Protein AF-A0A822GGX7-F1 (afdb_monomer_lite)

pLDDT: mean 78.52, std 18.66, range [33.94, 96.69]

Structure (mmCIF, N/CA/C/O backbone):
data_AF-A0A822GGX7-F1
#
_entry.id   AF-A0A822GGX7-F1
#
loop_
_atom_site.group_PDB
_atom_site.id
_atom_site.type_symbol
_atom_site.label_atom_id
_atom_site.label_alt_id
_atom_site.label_comp_id
_atom_site.label_asym_id
_atom_site.label_entity_id
_atom_site.label_seq_id
_atom_site.pdbx_PDB_ins_code
_atom_site.Cartn_x
_atom_site.Cartn_y
_atom_site.Cartn_z
_atom_site.occupancy
_atom_site.B_iso_or_equiv
_atom_site.auth_seq_id
_atom_site.auth_comp_id
_atom_site.auth_asym_id
_atom_site.auth_atom_id
_atom_site.pdbx_PDB_model_num
ATOM 1 N N . MET A 1 1 ? 0.112 5.459 -12.606 1.00 74.56 1 MET A N 1
ATOM 2 C CA . MET A 1 1 ? -0.348 4.751 -11.386 1.00 74.56 1 MET A CA 1
ATOM 3 C C . MET A 1 1 ? -0.964 3.410 -11.757 1.00 74.56 1 MET A C 1
ATOM 5 O O . MET A 1 1 ? -1.850 3.380 -12.602 1.00 74.56 1 MET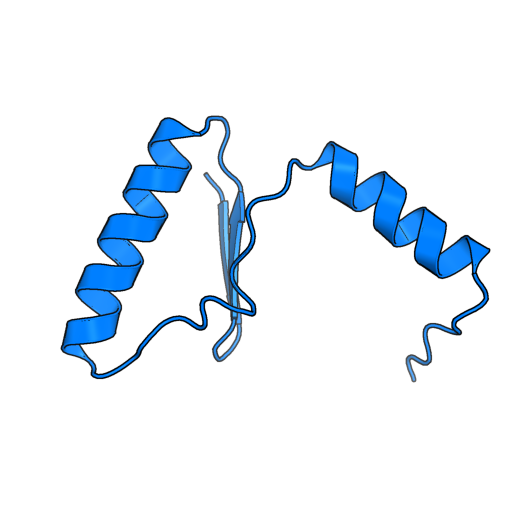 A O 1
ATOM 9 N N . LEU A 1 2 ? -0.511 2.327 -11.126 1.00 84.88 2 LEU A N 1
ATOM 10 C CA . LEU A 1 2 ? -1.143 1.004 -11.179 1.00 84.88 2 LEU A CA 1
ATOM 11 C C . LEU A 1 2 ? -1.408 0.553 -9.741 1.00 84.88 2 LEU A C 1
ATOM 13 O O . LEU A 1 2 ? -0.517 0.685 -8.909 1.00 84.88 2 LEU A O 1
ATOM 17 N N . ALA A 1 3 ? -2.594 0.027 -9.447 1.00 86.75 3 ALA A N 1
ATOM 18 C CA . ALA A 1 3 ? -2.908 -0.560 -8.148 1.00 86.75 3 ALA A CA 1
ATOM 19 C C . ALA A 1 3 ? -3.489 -1.960 -8.351 1.00 86.75 3 ALA A C 1
ATOM 21 O O . ALA A 1 3 ? -4.332 -2.161 -9.226 1.00 86.75 3 ALA A O 1
ATOM 22 N N . LEU A 1 4 ? -3.018 -2.917 -7.558 1.00 89.62 4 LEU A N 1
ATOM 23 C CA . LEU A 1 4 ? -3.493 -4.291 -7.536 1.00 89.62 4 LEU A CA 1
ATOM 24 C C . LEU A 1 4 ? -3.978 -4.606 -6.127 1.00 89.62 4 LEU A C 1
ATOM 26 O O . LEU A 1 4 ? -3.240 -4.432 -5.159 1.00 89.62 4 LEU A O 1
ATOM 30 N N . LEU A 1 5 ? -5.225 -5.052 -6.038 1.00 91.50 5 LEU A N 1
ATOM 31 C CA . LEU A 1 5 ? -5.853 -5.502 -4.806 1.00 91.50 5 LEU A CA 1
ATOM 32 C C . LEU A 1 5 ? -6.072 -7.009 -4.909 1.00 91.50 5 LEU A C 1
ATOM 34 O O . LEU A 1 5 ? -6.656 -7.484 -5.885 1.00 91.50 5 LEU A O 1
ATOM 38 N N . TYR A 1 6 ? -5.607 -7.748 -3.910 1.00 90.44 6 TYR A N 1
ATOM 39 C CA . TYR A 1 6 ? -5.818 -9.182 -3.809 1.00 90.44 6 TYR A CA 1
ATOM 40 C C . TYR A 1 6 ? -6.107 -9.557 -2.356 1.00 90.44 6 TYR A C 1
ATOM 42 O O . TYR A 1 6 ? -5.231 -9.454 -1.505 1.00 90.44 6 TYR A O 1
ATO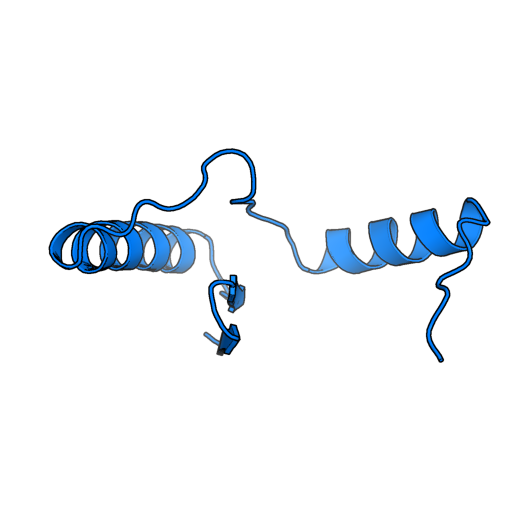M 50 N N . ALA A 1 7 ? -7.337 -10.002 -2.084 1.00 91.69 7 ALA A N 1
ATOM 51 C CA . ALA A 1 7 ? -7.826 -10.249 -0.726 1.00 91.69 7 ALA A CA 1
ATOM 52 C C . ALA A 1 7 ? -7.615 -9.026 0.196 1.00 91.69 7 ALA A C 1
ATOM 54 O O . ALA A 1 7 ? -8.224 -7.986 -0.050 1.00 91.69 7 ALA A O 1
ATOM 55 N N . ASP A 1 8 ? -6.786 -9.145 1.236 1.00 90.25 8 ASP A N 1
ATOM 56 C CA . ASP A 1 8 ? -6.429 -8.080 2.181 1.00 90.25 8 ASP A CA 1
ATOM 57 C C . ASP A 1 8 ? -5.156 -7.302 1.797 1.00 90.25 8 ASP A C 1
ATOM 59 O O . ASP A 1 8 ? -4.844 -6.288 2.425 1.00 90.25 8 ASP A O 1
ATOM 63 N N . ASP A 1 9 ? -4.443 -7.730 0.752 1.00 90.44 9 ASP A N 1
ATOM 64 C CA . ASP A 1 9 ? -3.205 -7.104 0.298 1.00 90.44 9 ASP A CA 1
ATOM 65 C C . ASP A 1 9 ? -3.454 -6.098 -0.838 1.00 90.44 9 ASP A C 1
ATOM 67 O O . ASP A 1 9 ? -4.110 -6.390 -1.844 1.00 90.44 9 ASP A O 1
ATOM 71 N N . VAL A 1 10 ? -2.853 -4.910 -0.713 1.00 91.50 10 VAL A N 1
ATOM 72 C CA . VAL A 1 10 ? -2.842 -3.871 -1.751 1.00 91.50 10 VAL A CA 1
ATOM 73 C C . VAL A 1 10 ? -1.411 -3.513 -2.138 1.00 91.50 10 VAL A C 1
ATOM 75 O O . VAL A 1 10 ? -0.560 -3.242 -1.291 1.00 91.50 10 VAL A O 1
ATOM 78 N N . VAL A 1 11 ? -1.142 -3.483 -3.442 1.00 90.88 11 VAL A N 1
ATOM 79 C CA . VAL A 1 11 ? 0.146 -3.068 -4.005 1.00 90.88 11 VAL A CA 1
ATOM 80 C C . VAL A 1 11 ? -0.092 -1.945 -5.001 1.00 90.88 11 VAL A C 1
ATOM 82 O O . VAL A 1 11 ? -0.816 -2.114 -5.979 1.00 90.88 11 VAL A O 1
ATOM 85 N N . GLY A 1 12 ? 0.540 -0.796 -4.769 1.00 90.81 12 GLY A N 1
ATOM 86 C CA . GLY A 1 12 ? 0.484 0.351 -5.670 1.00 90.81 12 GLY A CA 1
ATOM 87 C C . GLY A 1 12 ? 1.852 0.689 -6.263 1.00 90.81 12 GLY A C 1
ATOM 88 O O . GLY A 1 12 ? 2.859 0.740 -5.559 1.00 90.81 12 GLY A O 1
ATOM 89 N N . CYS A 1 13 ? 1.884 0.952 -7.567 1.00 91.56 13 CYS A N 1
ATOM 90 C CA . CYS A 1 13 ? 3.035 1.471 -8.293 1.00 91.56 13 CYS A CA 1
ATOM 91 C C . CYS A 1 13 ? 2.769 2.919 -8.721 1.00 91.56 13 CYS A C 1
ATOM 93 O O . CYS A 1 13 ? 1.815 3.209 -9.454 1.00 91.56 13 CYS A O 1
ATOM 95 N N . PHE A 1 14 ? 3.652 3.815 -8.284 1.00 90.94 14 PHE A N 1
ATOM 96 C CA . PHE A 1 14 ? 3.547 5.257 -8.480 1.00 90.94 14 PHE A CA 1
ATOM 97 C C . PHE A 1 14 ? 4.830 5.798 -9.098 1.00 90.94 14 PHE A C 1
ATOM 99 O O . PHE A 1 14 ? 5.927 5.354 -8.758 1.00 90.94 14 PHE A O 1
ATOM 106 N N . ASP A 1 15 ? 4.681 6.785 -9.977 1.00 90.12 15 ASP A N 1
ATOM 107 C CA . ASP A 1 15 ? 5.804 7.407 -10.681 1.00 90.12 15 ASP A CA 1
ATOM 108 C C . ASP A 1 15 ? 6.538 8.430 -9.800 1.00 90.12 15 ASP A C 1
ATOM 110 O O . ASP A 1 15 ? 7.698 8.762 -10.042 1.00 90.12 15 ASP A O 1
ATOM 114 N N . ASN A 1 16 ? 5.882 8.914 -8.740 1.00 89.12 16 ASN A N 1
ATOM 115 C CA . ASN A 1 16 ? 6.461 9.834 -7.772 1.00 89.12 16 ASN A CA 1
ATOM 116 C C . ASN A 1 16 ? 5.957 9.554 -6.343 1.00 89.12 16 ASN A C 1
ATOM 118 O O . ASN A 1 16 ? 4.940 8.898 -6.118 1.00 89.12 16 ASN A O 1
ATOM 122 N N . VAL A 1 17 ? 6.706 10.061 -5.361 1.00 88.94 17 VAL A N 1
ATOM 123 C CA . VAL A 1 17 ? 6.436 9.843 -3.929 1.00 88.94 17 VAL A CA 1
ATOM 124 C C . VAL A 1 17 ? 5.233 10.655 -3.434 1.00 88.94 17 VAL A C 1
ATOM 126 O O . VAL A 1 17 ? 4.608 10.270 -2.448 1.00 88.94 17 VAL A O 1
ATOM 129 N N . THR A 1 18 ? 4.902 11.768 -4.088 1.00 92.38 18 THR A N 1
ATOM 130 C CA . THR A 1 18 ? 3.777 12.628 -3.696 1.00 92.38 18 THR A CA 1
ATOM 131 C C . THR A 1 18 ? 2.450 11.903 -3.893 1.00 92.38 18 THR A C 1
ATOM 133 O O . THR A 1 18 ? 1.678 11.791 -2.944 1.00 92.38 18 THR A O 1
ATOM 136 N N . ASP A 1 19 ? 2.236 11.324 -5.074 1.00 92.25 19 ASP A N 1
ATOM 137 C CA . ASP A 1 19 ? 1.020 10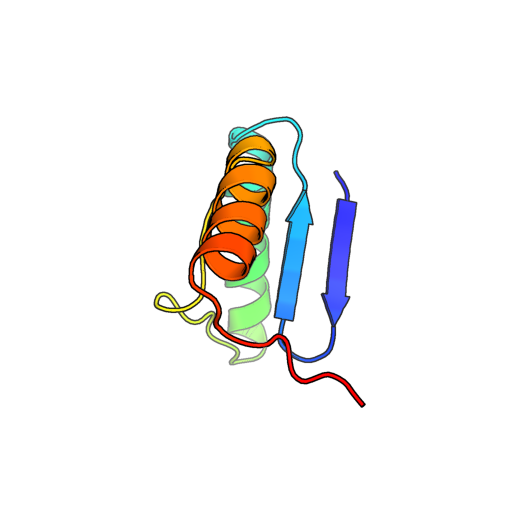.574 -5.400 1.00 92.25 19 ASP A CA 1
ATOM 138 C C . ASP A 1 19 ? 0.891 9.315 -4.538 1.00 92.25 19 ASP A C 1
ATOM 140 O O . ASP A 1 19 ? -0.196 8.993 -4.065 1.00 92.25 19 ASP A O 1
ATOM 144 N N . LEU A 1 20 ? 2.014 8.641 -4.259 1.00 91.81 20 LEU A N 1
ATOM 145 C CA . LEU A 1 20 ? 2.062 7.519 -3.320 1.00 91.81 20 LEU A CA 1
ATOM 146 C C . LEU A 1 20 ? 1.569 7.930 -1.924 1.00 91.81 20 LEU A C 1
ATOM 148 O O . LEU A 1 20 ? 0.755 7.230 -1.330 1.00 91.81 20 LEU A O 1
ATOM 152 N N . LYS A 1 21 ? 2.070 9.047 -1.383 1.00 91.12 21 LYS A N 1
ATOM 153 C CA . LYS A 1 21 ? 1.670 9.532 -0.052 1.00 91.12 21 LYS A CA 1
ATOM 154 C C . LYS A 1 21 ? 0.194 9.908 -0.010 1.00 91.12 21 LYS A C 1
ATOM 156 O O . LYS A 1 21 ? -0.472 9.586 0.969 1.00 91.12 21 LYS A O 1
ATOM 161 N N . LEU A 1 22 ? -0.302 10.556 -1.065 1.00 93.25 22 LEU A N 1
ATOM 162 C CA . LEU A 1 22 ? -1.717 10.894 -1.194 1.00 93.25 22 LEU A CA 1
ATOM 163 C C . LEU A 1 22 ? -2.580 9.628 -1.199 1.00 93.25 22 LEU A C 1
ATOM 165 O O . LEU A 1 22 ? -3.542 9.547 -0.444 1.00 93.25 22 LEU A O 1
ATOM 169 N N . PHE A 1 23 ? -2.202 8.625 -1.996 1.00 92.19 23 PHE A N 1
ATOM 170 C CA . PHE A 1 23 ? -2.912 7.352 -2.051 1.00 92.19 23 PHE A CA 1
ATOM 171 C C . PHE A 1 23 ? -2.954 6.653 -0.692 1.00 92.19 23 PHE A C 1
ATOM 173 O O . PHE A 1 23 ? -4.030 6.260 -0.260 1.00 92.19 23 PHE A O 1
ATOM 180 N N . VAL A 1 24 ? -1.810 6.516 -0.011 1.00 91.12 24 VAL A N 1
ATOM 181 C CA . VAL A 1 24 ? -1.753 5.848 1.301 1.00 91.12 24 VAL A CA 1
ATOM 182 C C . VAL A 1 24 ? -2.636 6.569 2.318 1.00 91.12 24 VAL A C 1
ATOM 184 O O . VAL A 1 24 ? -3.387 5.905 3.022 1.00 91.12 24 VAL A O 1
ATOM 187 N N . GLY A 1 25 ? -2.599 7.906 2.353 1.00 92.38 25 GLY A N 1
ATOM 188 C CA . GLY A 1 25 ? -3.432 8.690 3.268 1.00 92.38 25 GLY A CA 1
ATOM 189 C C . GLY A 1 25 ? -4.928 8.494 3.021 1.00 92.38 25 GLY A C 1
ATOM 190 O O . GLY A 1 25 ? -5.658 8.153 3.945 1.00 92.38 25 GLY A O 1
ATOM 191 N N . VAL A 1 26 ? -5.372 8.638 1.767 1.00 93.44 26 VAL A N 1
ATOM 192 C CA . VAL A 1 26 ? -6.788 8.452 1.399 1.00 93.44 26 VAL A CA 1
ATOM 193 C C . VAL A 1 26 ? -7.238 7.010 1.640 1.00 93.44 26 VAL A C 1
ATOM 195 O O . VAL A 1 26 ? -8.338 6.773 2.129 1.00 93.44 26 VAL A O 1
ATOM 198 N N . PHE A 1 27 ? -6.396 6.031 1.307 1.00 92.25 27 PHE A N 1
ATOM 199 C CA . PHE A 1 27 ? -6.727 4.622 1.488 1.00 92.25 27 PHE A CA 1
ATOM 200 C C . PHE A 1 27 ? -6.869 4.261 2.969 1.00 92.25 27 PHE A C 1
ATOM 202 O O . PHE A 1 27 ? -7.798 3.543 3.329 1.00 92.25 27 PHE A O 1
ATOM 209 N N . GLU A 1 28 ? -5.985 4.767 3.830 1.00 92.62 28 GLU A N 1
ATOM 210 C CA . GLU A 1 28 ? -6.071 4.559 5.275 1.00 92.62 28 GLU A CA 1
ATOM 211 C C . GLU A 1 28 ? -7.331 5.203 5.868 1.00 92.62 28 GLU A C 1
ATOM 213 O O . GLU A 1 28 ? -8.047 4.536 6.612 1.00 92.62 28 GLU A O 1
ATOM 218 N N . GLU A 1 29 ? -7.640 6.446 5.486 1.00 95.19 29 GLU A N 1
ATOM 219 C CA . GLU A 1 29 ? -8.847 7.162 5.922 1.00 95.19 29 GLU A CA 1
ATOM 220 C C . GLU A 1 29 ? -10.119 6.383 5.564 1.00 95.19 29 GLU A C 1
ATOM 222 O O . GLU A 1 29 ? -10.903 6.036 6.447 1.00 95.19 29 GLU A O 1
ATOM 227 N N . VAL A 1 30 ? -10.276 6.009 4.290 1.00 93.88 30 VAL A N 1
ATOM 228 C CA . VAL A 1 30 ? -11.453 5.264 3.822 1.00 93.88 30 VAL A CA 1
ATOM 229 C C . VAL A 1 30 ? -11.531 3.885 4.475 1.00 93.88 30 VAL A C 1
ATOM 231 O O . VAL A 1 30 ? -12.607 3.456 4.871 1.00 93.88 30 VAL A O 1
ATOM 234 N N . SER A 1 31 ? -10.409 3.175 4.632 1.00 92.12 31 SER A N 1
ATOM 235 C CA . SER A 1 31 ? -10.403 1.837 5.248 1.00 92.12 31 SER A CA 1
ATOM 236 C C . SER A 1 31 ? -10.871 1.866 6.706 1.00 92.12 31 SER A C 1
ATOM 238 O O . SER A 1 31 ? -11.583 0.961 7.151 1.00 92.12 31 SER A O 1
ATOM 240 N N . GLN A 1 32 ? -10.518 2.921 7.445 1.00 95.00 32 GLN A N 1
ATOM 241 C CA . GLN A 1 32 ? -10.926 3.091 8.837 1.00 95.00 32 GLN A CA 1
ATOM 242 C C . GLN A 1 32 ? -12.439 3.298 8.989 1.00 95.00 32 GLN A C 1
ATOM 244 O O . GLN A 1 32 ? -12.999 2.843 9.987 1.00 95.00 32 GLN A O 1
ATOM 249 N N . GLU A 1 33 ? -13.127 3.875 7.995 1.00 96.69 33 GLU A N 1
ATOM 250 C CA . GLU A 1 33 ? -14.599 3.969 7.983 1.00 96.69 33 GLU A CA 1
ATOM 251 C C . GLU A 1 33 ? -15.276 2.588 8.002 1.00 96.69 33 GLU A C 1
ATOM 253 O O . GLU A 1 33 ? -16.372 2.433 8.541 1.00 96.69 33 GLU A O 1
ATOM 258 N N . TYR A 1 34 ? -14.597 1.561 7.479 1.00 94.25 34 TYR A N 1
ATOM 259 C CA . TYR A 1 34 ? -15.050 0.166 7.493 1.00 94.25 34 TYR A CA 1
ATOM 260 C C . TYR A 1 34 ? -14.487 -0.641 8.674 1.00 94.25 34 TYR A C 1
ATOM 262 O O . TYR A 1 34 ? -14.658 -1.859 8.729 1.00 94.25 34 TYR A O 1
ATOM 270 N N . GLY A 1 35 ? -13.805 0.009 9.623 1.00 94.88 35 GLY A N 1
ATOM 271 C CA . GLY A 1 35 ? -13.165 -0.655 10.760 1.00 94.88 35 GLY A CA 1
ATOM 272 C C . GLY A 1 35 ? -11.914 -1.460 10.390 1.00 94.88 35 GLY A C 1
ATOM 273 O O . GLY A 1 35 ? -11.516 -2.349 11.143 1.00 94.88 35 GLY A O 1
ATOM 274 N N . ILE A 1 36 ? -11.298 -1.174 9.238 1.00 93.19 36 ILE A N 1
ATOM 275 C CA . ILE A 1 36 ? -10.087 -1.848 8.760 1.00 93.19 36 ILE A CA 1
ATOM 276 C C . ILE A 1 36 ? -8.873 -0.961 9.046 1.00 93.19 36 ILE A C 1
ATOM 278 O O . ILE A 1 36 ? -8.779 0.167 8.566 1.00 93.19 36 ILE A O 1
ATOM 282 N N . THR A 1 37 ? -7.903 -1.499 9.786 1.00 92.12 37 THR A N 1
ATOM 283 C CA . THR A 1 37 ? -6.638 -0.812 10.083 1.00 92.12 37 THR A CA 1
ATOM 284 C C . THR A 1 37 ? -5.492 -1.458 9.316 1.00 92.12 37 THR A C 1
ATOM 286 O O . THR A 1 37 ? -5.230 -2.654 9.465 1.00 92.12 37 THR A O 1
ATOM 289 N N . MET A 1 38 ? -4.758 -0.665 8.534 1.00 89.50 38 MET A N 1
ATOM 290 C CA . MET A 1 38 ? -3.565 -1.146 7.839 1.00 89.50 38 MET A CA 1
ATOM 291 C C . MET A 1 38 ? -2.469 -1.561 8.830 1.00 89.50 38 MET A C 1
ATOM 293 O O . MET A 1 38 ? -2.194 -0.891 9.826 1.00 89.50 38 MET A O 1
ATOM 297 N N . SER A 1 39 ? -1.785 -2.670 8.545 1.00 89.06 39 SER A N 1
ATOM 298 C CA . SER A 1 39 ? -0.711 -3.156 9.410 1.00 89.06 39 SER A CA 1
ATOM 299 C C . SER A 1 39 ? 0.589 -2.382 9.179 1.00 89.06 39 SER A C 1
ATOM 301 O O . SER A 1 39 ? 1.315 -2.664 8.230 1.00 89.06 39 SER A O 1
ATOM 303 N N . ILE A 1 40 ? 0.957 -1.493 10.109 1.00 84.38 40 ILE A N 1
ATOM 304 C CA . ILE A 1 40 ? 2.227 -0.731 10.071 1.00 84.38 40 ILE A CA 1
ATOM 305 C C . ILE A 1 40 ? 3.450 -1.651 9.900 1.00 84.38 40 ILE A C 1
ATOM 307 O O . ILE A 1 40 ? 4.428 -1.280 9.261 1.00 84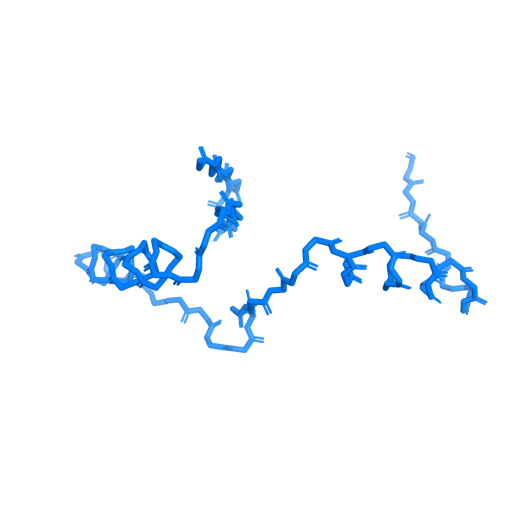.38 40 ILE A O 1
ATOM 311 N N . LYS A 1 41 ? 3.400 -2.875 10.448 1.00 86.75 41 LYS A N 1
ATOM 312 C CA . LYS A 1 41 ? 4.495 -3.853 10.338 1.00 86.75 41 LYS A CA 1
ATOM 313 C C . LYS A 1 41 ? 4.648 -4.443 8.932 1.00 86.75 41 LYS A C 1
ATOM 315 O O . LYS A 1 41 ? 5.739 -4.898 8.606 1.00 86.75 41 LYS A O 1
ATOM 320 N N . LYS A 1 42 ? 3.568 -4.497 8.144 1.00 87.19 42 LYS A N 1
ATOM 321 C CA . LYS A 1 42 ? 3.556 -5.059 6.783 1.00 87.19 42 LYS A CA 1
ATOM 322 C C . LYS A 1 42 ? 3.618 -3.977 5.700 1.00 87.19 42 LYS A C 1
ATOM 324 O O . LYS A 1 42 ? 4.120 -4.243 4.612 1.00 87.19 42 LYS A O 1
ATOM 329 N N . THR A 1 43 ? 3.145 -2.766 5.989 1.00 88.44 43 THR A N 1
ATOM 330 C CA . THR A 1 43 ? 3.191 -1.637 5.056 1.00 88.44 43 THR A CA 1
ATOM 331 C C . THR A 1 43 ? 4.634 -1.215 4.798 1.00 88.44 43 THR A C 1
ATOM 333 O O . THR A 1 43 ? 5.376 -0.882 5.721 1.00 88.44 43 THR A O 1
ATOM 336 N N . CYS A 1 44 ? 5.036 -1.184 3.529 1.00 87.31 44 CYS A N 1
ATOM 337 C CA . CYS A 1 44 ? 6.359 -0.717 3.138 1.00 87.31 44 CYS A CA 1
ATOM 338 C C . CYS A 1 44 ? 6.317 0.081 1.834 1.00 87.31 44 CYS A C 1
ATOM 340 O O . CYS A 1 44 ? 5.465 -0.125 0.973 1.00 87.31 44 CYS A O 1
ATOM 342 N N . VAL A 1 45 ? 7.271 1.002 1.694 1.00 87.75 45 VAL A N 1
ATOM 343 C CA . VAL A 1 45 ? 7.513 1.746 0.457 1.00 87.75 45 VAL A CA 1
ATOM 344 C C . VAL A 1 45 ? 8.843 1.283 -0.107 1.00 87.75 45 VAL A C 1
ATOM 346 O O . VAL A 1 45 ? 9.878 1.409 0.548 1.00 87.75 45 VAL A O 1
ATOM 349 N N . MET A 1 46 ? 8.818 0.758 -1.328 1.00 84.12 46 MET A N 1
ATOM 350 C CA . MET A 1 46 ? 10.007 0.259 -2.009 1.00 84.12 46 MET A CA 1
ATOM 351 C C . MET A 1 46 ? 10.109 0.864 -3.404 1.00 84.12 46 MET A C 1
ATOM 353 O O . MET A 1 46 ? 9.118 1.033 -4.110 1.00 84.12 46 MET A O 1
ATOM 357 N N . GLN A 1 47 ? 11.330 1.164 -3.830 1.00 81.00 47 GLN A N 1
ATOM 358 C CA . GLN A 1 47 ? 11.607 1.504 -5.220 1.00 81.00 47 GLN A CA 1
ATOM 359 C C . GLN A 1 47 ? 11.679 0.219 -6.047 1.00 81.00 47 GLN A C 1
ATOM 361 O O . GLN A 1 47 ? 12.290 -0.757 -5.614 1.00 81.00 47 GLN A O 1
ATOM 366 N N . CYS A 1 48 ? 11.165 0.224 -7.280 1.00 72.50 48 CYS A N 1
ATOM 367 C CA . CYS A 1 48 ? 11.161 -0.968 -8.142 1.00 72.50 48 CYS A CA 1
ATOM 368 C C . CYS A 1 48 ? 12.556 -1.592 -8.342 1.00 72.50 48 CYS A C 1
ATOM 370 O O . CYS A 1 48 ? 12.687 -2.806 -8.484 1.00 72.50 48 CYS A O 1
ATOM 372 N N . ARG A 1 49 ? 13.628 -0.787 -8.296 1.00 73.62 49 ARG A N 1
ATOM 373 C CA . ARG A 1 49 ? 15.012 -1.295 -8.347 1.00 73.62 49 ARG A CA 1
ATOM 374 C C . ARG A 1 49 ? 15.395 -2.168 -7.144 1.00 73.62 49 ARG A C 1
ATOM 376 O O . ARG A 1 49 ? 16.227 -3.055 -7.294 1.00 73.62 49 ARG A O 1
ATOM 383 N N . GLN A 1 50 ? 14.786 -1.951 -5.977 1.00 64.31 50 GLN A N 1
ATOM 384 C CA . GLN A 1 50 ? 15.024 -2.740 -4.765 1.00 64.31 50 GLN A CA 1
ATOM 385 C C . GLN A 1 50 ? 14.374 -4.128 -4.854 1.00 64.31 50 GLN A C 1
ATOM 387 O O . GLN A 1 50 ? 14.962 -5.088 -4.366 1.00 64.31 50 GLN A O 1
ATOM 392 N N . LEU A 1 51 ? 13.247 -4.267 -5.568 1.00 62.72 51 LEU A N 1
ATOM 393 C CA . LEU A 1 51 ? 12.601 -5.568 -5.806 1.00 62.72 51 LEU A CA 1
ATOM 394 C C . LEU A 1 51 ? 13.521 -6.543 -6.556 1.00 62.72 51 LEU A C 1
ATOM 396 O O . LEU A 1 51 ? 13.588 -7.722 -6.215 1.00 62.72 51 LEU A O 1
ATOM 400 N N . LYS A 1 52 ? 14.291 -6.050 -7.539 1.00 55.91 52 LYS A N 1
ATOM 401 C CA . LYS A 1 52 ? 15.230 -6.884 -8.310 1.00 55.91 52 LYS A CA 1
ATOM 402 C C . LYS A 1 52 ? 16.381 -7.417 -7.456 1.00 55.91 52 LYS A C 1
ATOM 404 O O . LYS A 1 52 ? 16.820 -8.545 -7.662 1.00 55.91 52 LYS A O 1
ATOM 409 N N . VAL A 1 53 ? 16.868 -6.626 -6.501 1.00 55.78 53 VAL A N 1
ATOM 410 C CA . VAL A 1 53 ? 17.987 -7.019 -5.631 1.00 55.78 53 VAL A CA 1
ATOM 411 C C . VAL A 1 53 ? 17.531 -8.027 -4.584 1.00 55.78 53 VAL A C 1
ATOM 413 O O . VAL A 1 53 ? 18.257 -8.978 -4.312 1.00 55.78 53 VAL A O 1
ATOM 416 N N . ASP A 1 54 ? 16.331 -7.855 -4.031 1.00 54.66 54 ASP A N 1
ATOM 417 C CA . ASP A 1 54 ? 15.838 -8.707 -2.948 1.00 54.66 54 ASP A CA 1
ATOM 418 C C . ASP A 1 54 ? 15.334 -10.069 -3.450 1.00 54.66 54 ASP A C 1
ATOM 420 O O . ASP A 1 54 ? 15.651 -11.096 -2.852 1.00 54.66 54 ASP A O 1
ATOM 424 N N . ALA A 1 55 ? 14.672 -10.111 -4.615 1.00 54.28 55 ALA A N 1
ATOM 425 C CA . ALA A 1 55 ? 14.352 -11.370 -5.293 1.00 54.28 55 ALA A CA 1
ATOM 426 C C . ALA A 1 55 ? 15.629 -12.157 -5.640 1.00 54.28 55 ALA A C 1
ATOM 428 O O . ALA A 1 55 ? 15.734 -13.345 -5.343 1.00 54.28 55 ALA A O 1
ATOM 429 N N . SER A 1 56 ? 16.646 -11.473 -6.178 1.00 51.34 56 SER A N 1
ATOM 430 C CA . SER A 1 56 ? 17.945 -12.090 -6.474 1.00 51.34 56 SER A CA 1
ATOM 431 C C . SER A 1 56 ? 18.668 -12.553 -5.205 1.00 51.34 56 SER A C 1
ATOM 433 O O . SER A 1 56 ? 19.268 -13.621 -5.197 1.00 51.34 56 SER A O 1
ATOM 435 N N . ARG A 1 57 ? 18.596 -11.796 -4.101 1.00 49.22 57 ARG A N 1
ATOM 436 C CA . ARG A 1 57 ? 19.195 -12.185 -2.813 1.00 49.22 57 ARG A CA 1
ATOM 437 C C . ARG A 1 57 ? 18.536 -13.415 -2.200 1.00 49.22 57 ARG A C 1
ATOM 439 O O . ARG A 1 57 ? 19.259 -14.219 -1.621 1.00 49.22 57 ARG A O 1
ATOM 446 N N . LYS A 1 58 ? 17.214 -13.570 -2.318 1.00 50.66 58 LYS A N 1
ATOM 447 C CA . LYS A 1 58 ? 16.506 -14.779 -1.863 1.00 50.66 58 LYS A CA 1
ATOM 448 C C . LYS A 1 58 ? 16.900 -16.007 -2.689 1.00 50.66 58 LYS A C 1
ATOM 450 O O . LYS A 1 58 ? 17.218 -17.035 -2.105 1.00 50.66 58 LYS A O 1
ATOM 455 N N . ILE A 1 59 ? 17.030 -15.858 -4.012 1.00 49.28 59 ILE A N 1
ATOM 456 C CA . ILE A 1 59 ? 17.558 -16.909 -4.904 1.00 49.28 59 ILE A CA 1
ATOM 457 C C . ILE A 1 59 ? 19.001 -17.291 -4.522 1.00 49.28 59 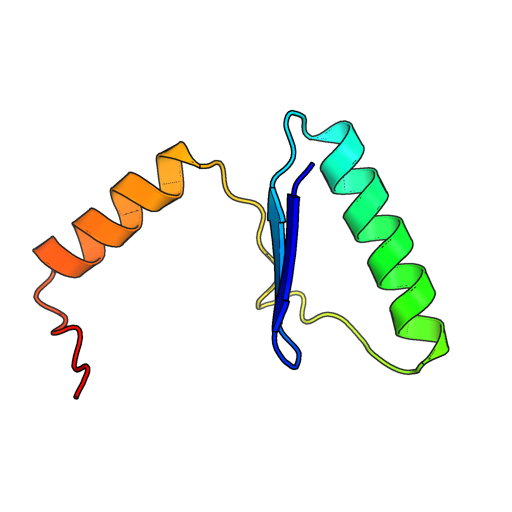ILE A C 1
ATOM 459 O O . ILE A 1 59 ? 19.331 -18.469 -4.430 1.00 49.28 59 ILE A O 1
ATOM 463 N N . ILE A 1 60 ? 19.866 -16.308 -4.247 1.00 49.81 60 ILE A N 1
ATOM 464 C CA . ILE A 1 60 ? 21.279 -16.545 -3.891 1.00 49.81 60 ILE A CA 1
ATOM 465 C C . ILE A 1 60 ? 21.430 -17.177 -2.496 1.00 49.81 60 ILE A C 1
ATOM 467 O O . ILE A 1 60 ? 22.399 -17.890 -2.249 1.00 49.81 60 ILE A O 1
ATOM 471 N N . LYS A 1 61 ? 20.487 -16.941 -1.575 1.00 47.75 61 LYS A N 1
ATOM 472 C CA . LYS A 1 61 ? 20.508 -17.518 -0.221 1.00 47.75 61 LYS A CA 1
ATOM 473 C C . LYS A 1 61 ? 20.012 -18.965 -0.143 1.00 47.75 61 LYS A C 1
ATOM 475 O O . LYS A 1 61 ? 20.048 -19.528 0.946 1.00 47.75 61 LYS A O 1
ATOM 480 N N . GLY A 1 62 ? 19.595 -19.572 -1.258 1.00 45.06 62 GLY A N 1
ATOM 481 C CA . GLY A 1 62 ? 19.173 -20.975 -1.284 1.00 45.06 62 GLY A CA 1
ATOM 482 C C . GLY A 1 62 ? 17.916 -21.263 -0.459 1.00 45.06 62 GLY A C 1
ATOM 483 O O . GLY A 1 62 ? 17.656 -22.418 -0.140 1.00 45.06 62 GLY A O 1
ATOM 484 N N . GLU A 1 63 ? 17.135 -20.237 -0.106 1.00 48.06 63 GLU A N 1
ATOM 485 C CA . GLU A 1 63 ? 15.781 -20.452 0.395 1.00 48.06 63 GLU A CA 1
ATOM 486 C C . GLU A 1 63 ? 14.951 -20.904 -0.809 1.00 48.06 63 GLU A C 1
ATOM 488 O O . GLU A 1 63 ? 14.576 -20.089 -1.655 1.00 48.06 63 GLU A O 1
ATOM 493 N N . GLU A 1 64 ? 14.773 -22.223 -0.942 1.00 44.88 64 GLU A N 1
ATOM 494 C CA . GLU A 1 64 ? 13.948 -22.828 -1.982 1.0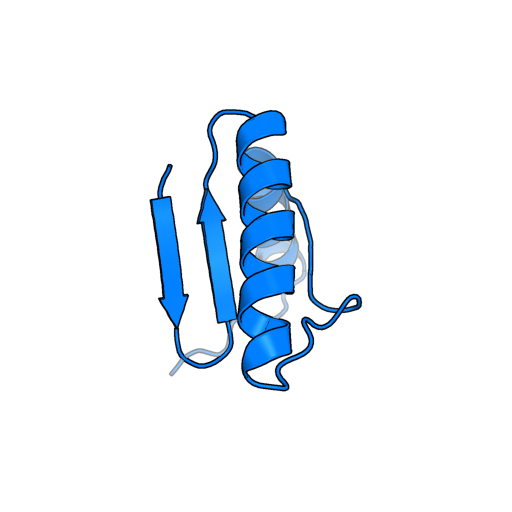0 44.88 64 GLU A CA 1
ATOM 495 C C . GLU A 1 64 ? 12.599 -22.114 -2.022 1.00 44.88 64 GLU A C 1
ATOM 497 O O . GLU A 1 64 ? 11.824 -22.128 -1.062 1.00 44.88 64 GLU A O 1
ATOM 502 N N . ILE A 1 65 ? 12.311 -21.481 -3.158 1.00 55.38 65 ILE A N 1
ATOM 503 C CA . ILE A 1 65 ? 10.950 -21.100 -3.496 1.00 55.38 65 ILE A CA 1
ATOM 504 C C . ILE A 1 65 ? 10.227 -22.423 -3.765 1.00 55.38 65 ILE A C 1
ATOM 506 O O . ILE A 1 65 ? 10.200 -22.905 -4.894 1.00 55.38 65 ILE A O 1
ATOM 510 N N . ILE A 1 66 ? 9.707 -23.049 -2.710 1.00 41.94 66 ILE A N 1
ATOM 511 C CA . ILE A 1 66 ? 8.794 -24.180 -2.832 1.00 41.94 66 ILE A CA 1
ATOM 512 C C . ILE A 1 66 ? 7.496 -23.612 -3.409 1.00 41.94 66 ILE A C 1
ATOM 514 O O . ILE A 1 66 ? 6.708 -22.989 -2.698 1.00 41.94 66 ILE A O 1
ATOM 518 N N . HIS A 1 67 ? 7.279 -23.818 -4.704 1.00 33.94 67 HIS A N 1
ATOM 519 C CA . HIS A 1 67 ? 5.955 -23.738 -5.310 1.00 33.94 67 HIS A CA 1
ATOM 520 C C . HIS A 1 67 ? 5.617 -25.102 -5.942 1.00 33.94 67 HIS A C 1
ATOM 522 O O . HIS A 1 67 ? 6.523 -25.722 -6.504 1.00 33.94 67 HIS A O 1
ATOM 528 N N . PRO A 1 68 ? 4.367 -25.593 -5.798 1.00 36.50 68 PRO A N 1
ATOM 529 C CA . PRO A 1 68 ? 3.881 -26.806 -6.461 1.00 36.50 68 PRO A CA 1
ATOM 530 C C . PRO A 1 68 ? 3.826 -26.672 -7.988 1.00 36.50 68 PRO A C 1
ATOM 532 O O . PRO A 1 68 ? 3.708 -25.526 -8.483 1.00 36.50 68 PRO A O 1
#

Organism: NCBI:txid392032

Secondary structure (DSSP, 8-state):
-EEEEETTEEEEE-SSHHHHHHHHHHHHHHHHHTT----TTT-----HHHHHHHHHHHHHTT------

Foldseek 3Di:
DDWDDDDPDIDDDDPDVVVVVVVVVVVQVVCVVVVHHDDPVPDDDDDPVVVVVVVVVCVVVPPDPDDD

Radius of gyration: 14.94 Å; chains: 1; bounding box: 36×39×22 Å

Sequence (68 aa):
MLALLYADDVVGCFDNVTDLKLFVGVFEEVSQEYGITMSIKKTCVMQCRQLKVDASRKIIKGEEIIHP